Protein AF-A0AAV0EWH0-F1 (afdb_monomer_lite)

Foldseek 3Di:
DQACVPDPDNFNLVVWAFAAKEKEKEADDDPVVVVVVVVVVCVVPVVRYDPVDPPRYYYHYYRHDDPPDRMDMDMDTDIPRCVVVVVVD

Structure (mmCIF, N/CA/C/O backbone):
data_AF-A0AAV0EWH0-F1
#
_entry.id   AF-A0AAV0EWH0-F1
#
loop_
_atom_site.group_PDB
_atom_site.id
_atom_site.type_symbol
_atom_site.label_atom_id
_atom_site.label_alt_id
_atom_site.label_comp_id
_atom_site.label_asym_id
_atom_site.label_entity_id
_atom_site.label_seq_id
_atom_site.pdbx_PDB_ins_code
_atom_site.Cartn_x
_atom_site.Cartn_y
_atom_site.Cartn_z
_atom_site.occupancy
_atom_site.B_iso_or_equiv
_atom_site.auth_seq_id
_atom_site.auth_comp_id
_atom_site.auth_asym_id
_atom_site.auth_atom_id
_atom_site.pdbx_PDB_model_num
ATOM 1 N N . MET A 1 1 ? -1.965 -5.260 5.114 1.00 76.00 1 MET A N 1
ATOM 2 C CA . MET A 1 1 ? -1.853 -4.304 3.991 1.00 76.00 1 MET A CA 1
ATOM 3 C C . MET A 1 1 ? -0.683 -4.651 3.079 1.00 76.00 1 MET A C 1
ATOM 5 O O . MET A 1 1 ? -0.924 -5.046 1.954 1.00 76.00 1 MET A O 1
ATOM 9 N N . TRP A 1 2 ? 0.558 -4.590 3.562 1.00 79.75 2 TRP A N 1
ATOM 10 C CA . TRP A 1 2 ? 1.782 -4.727 2.752 1.00 79.75 2 TRP A CA 1
ATOM 11 C C . TRP A 1 2 ? 2.213 -6.166 2.415 1.00 79.75 2 TRP A C 1
ATOM 13 O O . TRP A 1 2 ? 3.348 -6.393 2.014 1.00 79.75 2 TRP A O 1
ATOM 23 N N . ASP A 1 3 ? 1.318 -7.138 2.585 1.00 86.44 3 ASP A N 1
ATOM 24 C CA . ASP A 1 3 ? 1.566 -8.524 2.175 1.00 86.44 3 ASP A CA 1
ATOM 25 C C . ASP A 1 3 ? 0.995 -8.726 0.770 1.00 86.44 3 ASP A C 1
ATOM 27 O O . ASP A 1 3 ? -0.160 -8.375 0.522 1.00 86.44 3 ASP A O 1
ATOM 31 N N . SER A 1 4 ? 1.792 -9.330 -0.111 1.00 85.00 4 SER A N 1
ATOM 32 C CA . SER A 1 4 ? 1.398 -9.830 -1.433 1.00 85.00 4 SER A CA 1
ATOM 33 C C . SER A 1 4 ? 0.034 -10.536 -1.458 1.00 85.00 4 SER A C 1
ATOM 35 O O . SER A 1 4 ? -0.742 -10.321 -2.382 1.00 85.00 4 SER A O 1
ATOM 37 N N . LYS A 1 5 ? -0.319 -11.305 -0.418 1.00 89.44 5 LYS A N 1
ATOM 38 C CA . LYS A 1 5 ? -1.598 -12.035 -0.332 1.00 89.44 5 LYS A CA 1
ATOM 39 C C . LYS A 1 5 ? -2.825 -11.131 -0.204 1.00 89.44 5 LYS A C 1
ATOM 41 O O . LYS A 1 5 ? -3.936 -11.586 -0.443 1.00 89.44 5 LYS A O 1
ATOM 46 N N . ASN A 1 6 ? -2.636 -9.871 0.191 1.00 91.38 6 ASN A N 1
ATOM 47 C CA . ASN A 1 6 ? -3.710 -8.881 0.285 1.00 91.38 6 ASN A CA 1
ATOM 48 C C . ASN A 1 6 ? -3.866 -8.055 -1.003 1.00 91.38 6 ASN A C 1
ATOM 50 O O . ASN A 1 6 ? -4.719 -7.168 -1.051 1.00 91.38 6 ASN A O 1
ATOM 54 N N . MET A 1 7 ? -3.033 -8.291 -2.023 1.00 92.50 7 MET A N 1
ATOM 55 C CA . MET A 1 7 ? -3.105 -7.566 -3.287 1.00 92.50 7 MET A CA 1
ATOM 56 C C . MET A 1 7 ? -4.205 -8.149 -4.171 1.00 92.50 7 MET A C 1
ATOM 58 O O . MET A 1 7 ? -4.289 -9.354 -4.376 1.00 92.50 7 MET A O 1
ATOM 62 N N . MET A 1 8 ? -5.026 -7.268 -4.740 1.00 94.38 8 MET A N 1
ATOM 63 C CA . MET A 1 8 ? -6.061 -7.651 -5.712 1.00 94.38 8 MET A CA 1
ATOM 64 C C . MET A 1 8 ? -5.487 -7.890 -7.116 1.00 94.38 8 MET A C 1
ATOM 66 O O . MET A 1 8 ? -6.151 -8.451 -7.981 1.00 94.38 8 MET A O 1
ATOM 70 N N . CYS A 1 9 ? -4.254 -7.438 -7.351 1.00 91.75 9 CYS A N 1
ATOM 71 C CA . CYS A 1 9 ? -3.504 -7.670 -8.574 1.00 91.75 9 CYS A CA 1
ATOM 72 C C . CYS A 1 9 ? -2.555 -8.853 -8.356 1.00 91.75 9 CYS A C 1
ATOM 74 O O . CYS A 1 9 ? -1.839 -8.881 -7.355 1.00 91.75 9 CYS A O 1
ATOM 76 N N . ALA A 1 10 ? -2.522 -9.806 -9.290 1.00 92.12 10 ALA A N 1
ATOM 77 C CA . ALA A 1 10 ? -1.700 -11.013 -9.196 1.00 92.12 10 ALA A CA 1
ATOM 78 C C . ALA A 1 10 ? -0.211 -10.752 -9.516 1.00 92.12 10 ALA A C 1
ATOM 80 O O . ALA A 1 10 ? 0.382 -11.470 -10.320 1.00 92.12 10 ALA A O 1
ATOM 81 N N . ALA A 1 11 ? 0.389 -9.738 -8.896 1.00 90.81 11 ALA A N 1
ATOM 82 C CA . ALA A 1 11 ? 1.798 -9.369 -9.016 1.00 90.81 11 ALA A CA 1
ATOM 83 C C . ALA A 1 11 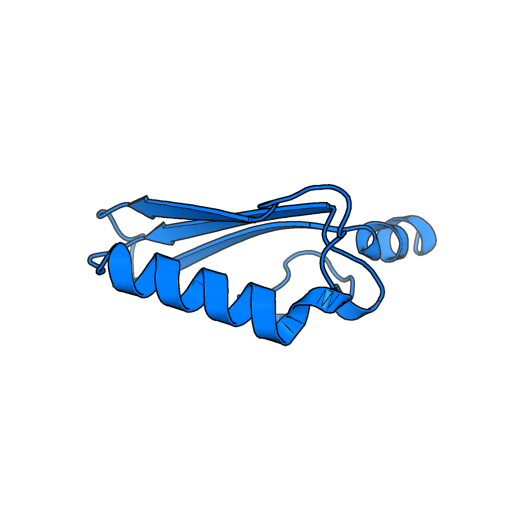? 2.438 -9.297 -7.624 1.00 90.81 11 ALA A C 1
ATOM 85 O O . ALA A 1 11 ? 1.785 -8.871 -6.667 1.00 90.81 11 ALA A O 1
ATOM 86 N N . ASP A 1 12 ? 3.706 -9.698 -7.499 1.00 91.44 12 ASP A N 1
ATOM 87 C CA . ASP A 1 12 ? 4.412 -9.563 -6.222 1.00 91.44 12 ASP A CA 1
ATOM 88 C C . ASP A 1 12 ? 5.005 -8.147 -6.090 1.00 91.44 12 ASP A C 1
ATOM 90 O O . ASP A 1 12 ? 5.936 -7.792 -6.823 1.00 91.44 12 ASP A O 1
ATOM 94 N N . PRO A 1 13 ? 4.531 -7.314 -5.142 1.00 90.94 13 PRO A N 1
ATOM 95 C CA . PRO A 1 13 ? 5.053 -5.962 -4.957 1.00 90.94 13 PRO A CA 1
ATOM 96 C C . PRO A 1 13 ? 6.544 -5.923 -4.593 1.00 90.94 13 PRO A C 1
ATOM 98 O O . PRO A 1 13 ? 7.179 -4.889 -4.791 1.00 90.94 13 PRO A O 1
ATOM 101 N N . ARG A 1 14 ? 7.117 -7.029 -4.091 1.00 91.50 14 ARG A N 1
ATOM 102 C CA . ARG A 1 14 ? 8.539 -7.138 -3.721 1.00 91.50 14 ARG A CA 1
ATOM 103 C C . ARG A 1 14 ? 9.471 -7.238 -4.927 1.00 91.50 14 ARG A C 1
ATOM 105 O O . ARG A 1 14 ? 10.656 -6.957 -4.789 1.00 91.50 14 ARG A O 1
ATOM 112 N N . HIS A 1 15 ? 8.958 -7.599 -6.104 1.00 94.31 15 HIS A N 1
ATOM 113 C CA . HIS A 1 15 ? 9.730 -7.599 -7.353 1.00 94.31 15 HIS A CA 1
ATOM 114 C C . HIS A 1 15 ? 9.795 -6.215 -8.019 1.00 94.31 15 HIS A C 1
ATOM 116 O O . HIS A 1 15 ? 10.379 -6.058 -9.091 1.00 94.31 15 HIS A O 1
ATOM 122 N N . GLY A 1 16 ? 9.196 -5.198 -7.397 1.00 94.50 16 GLY A N 1
ATOM 123 C CA . GLY A 1 16 ? 9.228 -3.820 -7.863 1.00 94.50 16 GLY A CA 1
ATOM 124 C C . GLY A 1 16 ? 9.509 -2.834 -6.737 1.00 94.50 16 GLY A C 1
ATOM 125 O O . GLY A 1 16 ? 9.931 -3.189 -5.638 1.00 94.50 16 GLY A O 1
ATOM 126 N N . ARG A 1 17 ? 9.258 -1.560 -7.033 1.00 96.62 17 ARG A N 1
ATOM 127 C CA . ARG A 1 17 ? 9.260 -0.471 -6.055 1.00 96.62 17 ARG A CA 1
ATOM 128 C C . ARG A 1 17 ? 7.967 0.320 -6.176 1.00 96.62 17 ARG A C 1
ATOM 130 O O . ARG A 1 17 ? 7.440 0.495 -7.277 1.00 96.62 17 ARG A O 1
ATOM 137 N N . TYR A 1 18 ? 7.457 0.797 -5.050 1.00 96.69 18 TYR A N 1
ATOM 138 C CA . TYR A 1 18 ? 6.350 1.739 -5.011 1.00 96.69 18 TYR A CA 1
ATOM 139 C C . TYR A 1 18 ? 6.834 3.121 -5.443 1.00 96.69 18 TYR A C 1
ATOM 141 O O . TYR A 1 18 ? 7.753 3.681 -4.843 1.00 96.69 18 TYR A O 1
ATOM 149 N N . LEU A 1 19 ? 6.194 3.659 -6.480 1.00 97.44 19 LEU A N 1
ATOM 150 C CA . LEU A 1 19 ? 6.317 5.053 -6.893 1.00 97.44 19 LEU A CA 1
ATOM 151 C C . LEU A 1 19 ? 5.571 5.933 -5.892 1.00 97.44 19 LEU A C 1
ATOM 153 O O . LEU A 1 19 ? 6.152 6.835 -5.301 1.00 97.44 19 LEU A O 1
ATOM 157 N N . THR A 1 20 ? 4.298 5.611 -5.662 1.00 96.31 20 THR A N 1
ATOM 158 C CA . THR A 1 20 ? 3.437 6.232 -4.654 1.00 96.31 20 THR A CA 1
ATOM 159 C C . THR A 1 20 ? 2.498 5.190 -4.056 1.00 96.31 20 THR A C 1
ATOM 161 O O . THR A 1 20 ? 2.204 4.163 -4.678 1.00 96.31 20 THR A O 1
ATOM 164 N N . ALA A 1 21 ? 2.012 5.439 -2.844 1.00 95.56 21 ALA A N 1
ATOM 165 C CA . ALA A 1 21 ? 1.002 4.599 -2.218 1.00 95.56 21 ALA A CA 1
ATOM 166 C C . ALA A 1 21 ? 0.019 5.415 -1.370 1.00 95.56 21 ALA A C 1
ATOM 168 O O . ALA A 1 21 ? 0.349 6.473 -0.836 1.00 95.56 21 ALA A O 1
ATOM 169 N N . SER A 1 22 ? -1.198 4.902 -1.223 1.00 95.56 22 SER A N 1
ATOM 170 C CA . SER A 1 22 ? -2.225 5.465 -0.353 1.00 95.56 22 SER A CA 1
ATOM 171 C C . SER A 1 22 ? -2.855 4.372 0.501 1.00 95.56 22 SER A C 1
ATOM 173 O O . SER A 1 22 ? -3.205 3.301 -0.001 1.00 95.56 22 SER A O 1
ATOM 175 N N . ALA A 1 23 ? -2.992 4.645 1.794 1.00 95.88 23 ALA A N 1
ATOM 176 C CA . ALA A 1 23 ? -3.626 3.779 2.774 1.00 95.88 23 ALA A CA 1
ATOM 177 C C . ALA A 1 23 ? -4.827 4.509 3.386 1.00 95.88 23 ALA A C 1
ATOM 179 O O . ALA A 1 23 ? -4.668 5.446 4.164 1.00 95.88 23 ALA A O 1
ATOM 180 N N . MET A 1 24 ? -6.034 4.074 3.032 1.00 96.06 24 MET A N 1
ATOM 181 C CA . MET A 1 24 ? -7.274 4.628 3.571 1.00 96.06 24 MET A CA 1
ATOM 182 C C . MET A 1 24 ? -7.797 3.713 4.666 1.00 96.06 24 MET A C 1
ATOM 184 O O . MET A 1 24 ? -8.188 2.575 4.397 1.00 96.06 24 MET A O 1
ATOM 188 N N . PHE A 1 25 ? -7.828 4.205 5.892 1.00 96.69 25 PHE A N 1
ATOM 189 C CA . PHE A 1 25 ? -8.336 3.480 7.040 1.00 96.69 25 PHE A CA 1
ATOM 190 C C . PHE A 1 25 ? -9.764 3.914 7.365 1.00 96.69 25 PHE A C 1
ATOM 192 O O . PHE A 1 25 ? -10.137 5.076 7.209 1.00 96.69 25 PHE A O 1
ATOM 199 N N . ARG A 1 26 ? -10.590 2.960 7.795 1.00 97.38 26 ARG A N 1
ATOM 200 C CA . ARG A 1 26 ? -11.999 3.175 8.127 1.00 97.38 26 ARG A CA 1
ATOM 201 C C . ARG A 1 26 ? -12.342 2.557 9.476 1.00 97.38 26 ARG A C 1
ATOM 203 O O . ARG A 1 26 ? -11.938 1.424 9.730 1.00 97.38 26 ARG A O 1
ATOM 210 N N . GLY A 1 27 ? -13.123 3.267 10.286 1.00 96.38 27 GLY A N 1
ATOM 211 C CA . GLY A 1 27 ? -13.479 2.903 11.662 1.00 96.38 27 GLY A CA 1
ATOM 212 C C . GLY A 1 27 ? -12.856 3.851 12.692 1.00 96.38 27 GLY A C 1
ATOM 213 O O . GLY A 1 27 ? -12.006 4.671 12.355 1.00 96.38 27 GLY A O 1
ATOM 214 N N . LYS A 1 28 ? -13.282 3.749 13.956 1.00 93.88 28 LYS A N 1
ATOM 215 C CA . LYS A 1 28 ? -12.761 4.594 15.044 1.00 93.88 28 LYS A CA 1
ATOM 216 C C . LYS A 1 28 ? -11.316 4.212 15.367 1.00 93.88 28 LYS A C 1
ATOM 218 O O . LYS A 1 28 ? -11.082 3.118 15.873 1.00 93.88 28 LYS A O 1
ATOM 223 N N . MET A 1 29 ? -10.373 5.111 15.104 1.00 93.56 29 MET A N 1
ATOM 224 C CA . MET A 1 29 ? -8.947 4.892 15.357 1.00 93.56 29 MET A CA 1
ATOM 225 C C . MET A 1 29 ? -8.211 6.197 15.642 1.00 93.56 29 MET A C 1
ATOM 227 O O . MET A 1 29 ? -8.644 7.272 15.229 1.00 93.56 29 MET A O 1
ATOM 231 N N . SER A 1 30 ? -7.080 6.095 16.336 1.00 94.56 30 SER A N 1
ATOM 232 C CA . SER A 1 30 ? -6.193 7.228 16.575 1.00 94.56 30 SER A CA 1
ATOM 233 C C . SER A 1 30 ? -5.421 7.566 15.301 1.00 94.56 30 SER A C 1
ATOM 235 O O . SER A 1 30 ? -4.663 6.743 14.788 1.00 94.56 30 SER A O 1
ATOM 237 N N . THR A 1 31 ? -5.572 8.793 14.801 1.00 93.69 31 THR A N 1
ATOM 238 C CA . THR A 1 31 ? -4.788 9.292 13.657 1.00 93.69 31 THR A CA 1
ATOM 239 C C . THR A 1 31 ? -3.288 9.245 13.939 1.00 93.69 31 THR A C 1
ATOM 241 O O . THR A 1 31 ? -2.511 8.866 13.069 1.00 93.69 31 THR A O 1
ATOM 244 N N . LYS A 1 32 ? -2.887 9.523 15.185 1.00 94.12 32 LYS A N 1
ATOM 245 C CA . LYS A 1 32 ? -1.493 9.432 15.631 1.00 94.12 32 LYS A CA 1
ATOM 246 C C . LYS A 1 32 ? -0.928 8.017 15.473 1.00 94.12 32 LYS A C 1
ATOM 248 O O . LYS A 1 32 ? 0.161 7.858 14.935 1.00 94.12 32 LYS A O 1
ATOM 253 N N . GLU A 1 33 ? -1.661 6.999 15.923 1.00 93.62 33 GLU A N 1
ATOM 254 C CA . GLU A 1 33 ? -1.207 5.603 15.819 1.00 93.62 33 GLU A CA 1
ATOM 255 C C . GLU A 1 33 ? -1.086 5.171 14.354 1.00 93.62 33 GLU A C 1
ATOM 257 O O . GLU A 1 33 ? -0.123 4.502 13.977 1.00 93.62 33 GLU A O 1
ATOM 262 N N . VAL A 1 34 ? -2.036 5.590 13.510 1.00 94.25 34 VAL A N 1
ATOM 263 C CA . VAL A 1 34 ? -1.994 5.341 12.064 1.00 94.25 34 VAL A CA 1
ATOM 264 C C . VAL A 1 34 ? -0.722 5.927 11.453 1.00 94.25 34 VAL A C 1
ATOM 266 O O . VAL A 1 34 ? 0.000 5.213 10.756 1.00 94.25 34 VAL A O 1
ATOM 269 N N . ASP A 1 35 ? -0.411 7.188 11.742 1.00 91.62 35 ASP A N 1
ATOM 270 C CA . ASP A 1 35 ? 0.765 7.855 11.181 1.00 91.62 35 ASP A CA 1
ATOM 271 C C . ASP A 1 35 ? 2.078 7.219 11.669 1.00 91.62 35 ASP A C 1
ATOM 273 O O . ASP A 1 35 ? 2.963 6.930 10.858 1.00 91.62 35 ASP A O 1
ATOM 277 N N . GLU A 1 36 ? 2.188 6.899 12.962 1.00 94.25 36 GLU A N 1
ATOM 278 C CA . GLU A 1 36 ? 3.354 6.205 13.530 1.00 94.25 36 GLU A CA 1
ATOM 279 C C . GLU A 1 36 ? 3.573 4.830 12.881 1.00 94.25 36 GLU A C 1
ATOM 281 O O . GLU A 1 36 ? 4.697 4.473 12.507 1.00 94.25 36 GLU A O 1
ATOM 286 N N . HIS A 1 37 ? 2.506 4.048 12.688 1.00 92.88 37 HIS A N 1
ATOM 287 C CA . HIS A 1 37 ? 2.597 2.756 12.013 1.00 92.88 37 HIS A CA 1
ATOM 288 C C . HIS A 1 37 ? 3.008 2.892 10.545 1.00 92.88 37 HIS A C 1
ATOM 290 O O . HIS A 1 37 ? 3.833 2.108 10.067 1.00 92.88 37 HIS A O 1
ATOM 296 N N . MET A 1 38 ? 2.480 3.885 9.829 1.00 94.19 38 MET A N 1
ATOM 297 C CA . MET A 1 38 ? 2.797 4.102 8.417 1.00 94.19 38 MET A CA 1
ATOM 298 C C . MET A 1 38 ? 4.241 4.561 8.204 1.00 94.19 38 MET A C 1
ATOM 300 O O . MET A 1 38 ? 4.883 4.111 7.249 1.00 94.19 38 MET A O 1
ATOM 304 N N . ILE A 1 39 ? 4.779 5.386 9.104 1.00 92.81 39 ILE A N 1
ATOM 305 C CA . ILE A 1 39 ? 6.199 5.765 9.107 1.00 92.81 39 ILE A CA 1
AT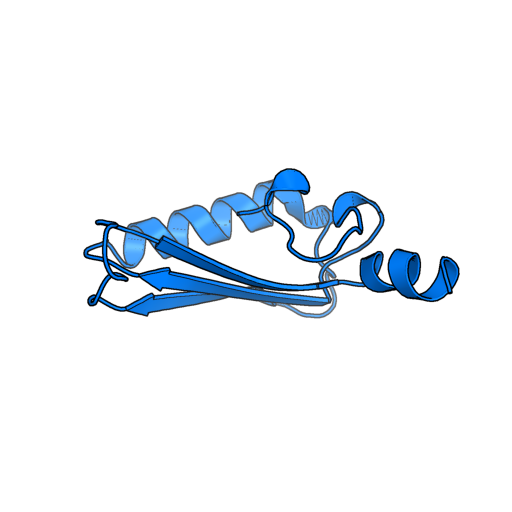OM 306 C C . ILE A 1 39 ? 7.073 4.541 9.395 1.00 92.81 39 ILE A C 1
ATOM 308 O O . ILE A 1 39 ? 8.027 4.267 8.668 1.00 92.81 39 ILE A O 1
ATOM 312 N N . ASN A 1 40 ? 6.720 3.750 10.411 1.00 93.62 40 ASN A N 1
ATOM 313 C CA . ASN A 1 40 ? 7.469 2.545 10.766 1.00 93.62 40 ASN A CA 1
ATOM 314 C C . ASN A 1 40 ? 7.538 1.532 9.618 1.00 93.62 40 ASN A C 1
ATOM 316 O O . ASN A 1 40 ? 8.584 0.919 9.397 1.00 93.62 40 ASN A O 1
ATOM 320 N N . VAL A 1 41 ? 6.444 1.350 8.875 1.00 91.44 41 VAL A N 1
ATOM 321 C CA . VAL A 1 41 ? 6.434 0.461 7.710 1.00 91.44 41 VAL A CA 1
ATOM 322 C C . VAL A 1 41 ? 7.339 0.989 6.603 1.00 91.44 41 VAL A C 1
ATOM 324 O O . VAL A 1 41 ? 8.122 0.204 6.069 1.00 91.44 41 VAL A O 1
ATOM 327 N N . GLN A 1 42 ? 7.259 2.281 6.277 1.00 90.00 42 GLN A N 1
ATOM 328 C CA . GLN A 1 42 ? 8.125 2.895 5.267 1.00 90.00 42 GLN A CA 1
ATOM 329 C C . GLN A 1 42 ? 9.601 2.754 5.637 1.00 90.00 42 GLN A C 1
ATOM 331 O O . GLN A 1 42 ? 10.389 2.306 4.813 1.00 90.00 42 GLN A O 1
ATOM 336 N N . ASN A 1 43 ? 9.963 3.028 6.892 1.00 91.81 43 ASN A N 1
ATOM 337 C CA . ASN A 1 43 ? 11.345 2.924 7.357 1.00 91.81 43 ASN A CA 1
ATOM 338 C C . ASN A 1 43 ? 11.873 1.485 7.297 1.00 91.81 43 ASN A C 1
ATOM 340 O O . ASN A 1 43 ? 12.985 1.256 6.829 1.00 91.81 43 ASN A O 1
ATOM 344 N N . LYS A 1 44 ? 11.072 0.499 7.726 1.00 92.56 44 LYS A N 1
ATOM 345 C CA . LYS A 1 44 ? 11.460 -0.924 7.684 1.00 92.56 44 LYS A CA 1
ATOM 346 C C . LYS A 1 44 ? 11.596 -1.475 6.265 1.00 92.56 44 LYS A C 1
ATOM 348 O O . LYS A 1 44 ? 12.326 -2.436 6.059 1.00 92.56 44 LYS A O 1
ATOM 353 N N . ASN A 1 45 ? 10.872 -0.897 5.311 1.00 91.50 45 ASN A N 1
ATOM 354 C CA . ASN A 1 45 ? 10.756 -1.387 3.938 1.00 91.50 45 ASN A CA 1
ATOM 355 C C . ASN A 1 45 ? 11.272 -0.358 2.926 1.00 91.50 45 ASN A C 1
ATOM 357 O O . ASN A 1 45 ? 10.834 -0.368 1.779 1.00 91.50 45 ASN A O 1
ATOM 361 N N . SER A 1 46 ? 12.173 0.537 3.341 1.00 91.62 46 SER A N 1
ATOM 362 C CA . SER A 1 46 ? 12.588 1.711 2.563 1.00 91.62 46 SER A CA 1
ATOM 363 C C . SER A 1 46 ? 13.119 1.355 1.174 1.00 91.62 46 SER A C 1
ATOM 365 O O . SER A 1 46 ? 12.848 2.068 0.215 1.00 91.62 46 SER A O 1
ATOM 367 N N . SER A 1 47 ? 13.775 0.199 1.032 1.00 93.81 47 SER A N 1
ATOM 368 C CA . SER A 1 47 ? 14.273 -0.329 -0.245 1.00 93.81 47 SER A CA 1
ATOM 369 C C . SER A 1 47 ? 13.182 -0.619 -1.286 1.00 93.81 47 SER A C 1
ATOM 371 O O . SER A 1 47 ? 13.472 -0.642 -2.486 1.00 93.81 47 SER A O 1
ATOM 373 N N . TYR A 1 48 ? 11.937 -0.826 -0.850 1.00 94.38 48 TYR A N 1
ATOM 374 C CA . TYR A 1 48 ? 10.777 -1.058 -1.713 1.00 94.38 48 TYR A CA 1
ATOM 375 C C . TYR A 1 48 ? 10.060 0.235 -2.120 1.00 94.38 48 TYR A C 1
ATOM 377 O O . TYR A 1 48 ? 9.103 0.175 -2.890 1.00 94.38 48 TYR A O 1
ATOM 385 N N . PHE A 1 49 ? 10.503 1.401 -1.648 1.00 95.50 49 PHE A N 1
ATOM 386 C CA . PHE A 1 49 ? 9.988 2.707 -2.060 1.00 95.50 49 PHE A CA 1
ATOM 387 C C . PHE A 1 49 ? 11.041 3.436 -2.891 1.00 95.50 49 PHE A C 1
ATOM 389 O O . PHE A 1 49 ? 12.244 3.277 -2.688 1.00 95.50 49 PHE A O 1
ATOM 396 N N . VAL A 1 50 ? 10.606 4.220 -3.875 1.00 97.12 50 VAL A N 1
ATOM 397 C CA . VAL A 1 50 ? 11.541 5.066 -4.622 1.00 97.12 50 VAL A CA 1
ATOM 398 C C . VAL A 1 50 ? 12.021 6.239 -3.769 1.00 97.12 50 VAL A C 1
ATOM 400 O O . VAL A 1 50 ? 11.226 6.921 -3.135 1.00 97.12 50 VAL A O 1
ATOM 403 N N . GLU A 1 51 ? 13.327 6.492 -3.781 1.00 95.19 51 GLU A N 1
ATOM 404 C CA . GLU A 1 51 ? 13.962 7.540 -2.966 1.00 95.19 51 GLU A CA 1
ATOM 405 C C . GLU A 1 51 ? 13.782 8.956 -3.535 1.00 95.19 51 GLU A C 1
ATOM 407 O O . GLU A 1 51 ? 13.824 9.939 -2.803 1.00 95.19 51 GLU A O 1
ATOM 412 N N . TRP A 1 52 ? 13.548 9.064 -4.844 1.00 95.81 52 TRP A N 1
ATOM 413 C CA . TRP A 1 52 ? 13.439 10.339 -5.558 1.00 95.81 52 TRP A CA 1
ATOM 414 C C . TRP A 1 52 ? 12.035 10.964 -5.494 1.00 95.81 52 TRP A C 1
ATOM 416 O O . TRP A 1 52 ? 11.867 12.111 -5.903 1.00 95.81 52 TRP A O 1
ATOM 426 N N . ILE A 1 53 ? 11.035 10.248 -4.957 1.00 96.19 53 ILE A N 1
ATOM 427 C CA . ILE A 1 53 ? 9.746 10.830 -4.551 1.00 96.19 53 ILE A CA 1
ATOM 428 C C . ILE A 1 53 ? 9.705 10.841 -3.018 1.00 96.19 53 ILE A C 1
ATOM 430 O O . ILE A 1 53 ? 9.374 9.821 -2.409 1.00 96.19 53 ILE A O 1
ATOM 434 N N . PRO A 1 54 ? 10.024 11.967 -2.360 1.00 93.38 54 PRO A N 1
ATOM 435 C CA . PRO A 1 54 ? 9.979 12.037 -0.906 1.00 93.38 54 PRO A CA 1
ATOM 436 C C . PRO A 1 54 ? 8.534 11.943 -0.403 1.00 93.38 54 PRO A C 1
ATOM 438 O O . PRO A 1 54 ? 7.616 12.488 -1.016 1.00 93.38 54 PRO A O 1
ATOM 441 N N . ASN A 1 55 ? 8.333 11.303 0.754 1.00 91.44 55 ASN A N 1
ATOM 442 C CA . ASN A 1 55 ? 7.022 11.185 1.410 1.00 91.44 55 ASN A CA 1
ATOM 443 C C . ASN A 1 55 ? 5.915 10.662 0.468 1.00 91.44 55 ASN A C 1
ATOM 445 O O . ASN A 1 55 ? 4.797 11.190 0.442 1.00 91.44 55 ASN A O 1
ATOM 449 N N . ASN A 1 56 ? 6.239 9.643 -0.330 1.00 94.62 56 ASN A N 1
ATOM 450 C CA . ASN A 1 56 ? 5.388 9.110 -1.396 1.00 94.62 56 ASN A CA 1
ATOM 451 C C . ASN A 1 56 ? 4.225 8.224 -0.924 1.00 94.62 56 ASN A C 1
ATOM 453 O O . ASN A 1 56 ? 3.454 7.727 -1.750 1.00 94.62 56 ASN A O 1
ATOM 457 N N . VAL A 1 57 ? 4.075 8.039 0.386 1.00 94.69 57 VAL A N 1
ATOM 458 C CA . VAL A 1 57 ? 2.951 7.326 0.987 1.00 94.69 57 VAL A CA 1
ATOM 459 C C . VAL A 1 57 ? 2.065 8.303 1.748 1.00 94.69 57 VAL A C 1
ATOM 461 O O . VAL A 1 57 ? 2.551 9.107 2.545 1.00 94.69 57 VAL A O 1
ATOM 464 N N . LYS A 1 58 ? 0.752 8.221 1.526 1.00 94.88 58 LYS A N 1
ATOM 465 C CA . LYS A 1 58 ? -0.249 8.998 2.266 1.00 94.88 58 LYS A CA 1
ATOM 466 C C . LYS A 1 58 ? -1.221 8.090 3.009 1.00 94.88 58 LYS A C 1
ATOM 468 O O . LYS A 1 58 ? -1.652 7.067 2.485 1.00 94.88 58 LYS A O 1
ATOM 473 N N . SER A 1 59 ? -1.562 8.481 4.228 1.00 95.06 59 SER A N 1
ATOM 474 C CA . SER A 1 59 ? -2.598 7.874 5.062 1.00 95.06 59 SER A CA 1
ATOM 475 C C . SER A 1 59 ? -3.832 8.774 5.101 1.00 95.06 59 SER A C 1
ATOM 477 O O . SER A 1 59 ? -3.728 9.999 5.038 1.00 95.06 59 SER A O 1
ATOM 479 N N . SER A 1 60 ? -5.013 8.174 5.218 1.00 95.56 60 SER A N 1
ATOM 480 C CA . SER A 1 60 ? -6.246 8.882 5.567 1.00 95.56 60 SER A CA 1
ATOM 481 C C . SER A 1 60 ? -7.101 8.037 6.504 1.00 95.56 60 SER A C 1
ATOM 483 O O . SER A 1 60 ? -7.017 6.809 6.489 1.00 95.56 60 SER A O 1
ATOM 485 N N . VAL A 1 61 ? -7.920 8.690 7.328 1.00 96.62 61 VAL A N 1
ATOM 486 C CA . VAL A 1 61 ? -8.803 8.034 8.300 1.00 96.62 61 VAL A CA 1
ATOM 487 C C . VAL A 1 61 ? -10.231 8.528 8.094 1.00 96.62 61 VAL A C 1
ATOM 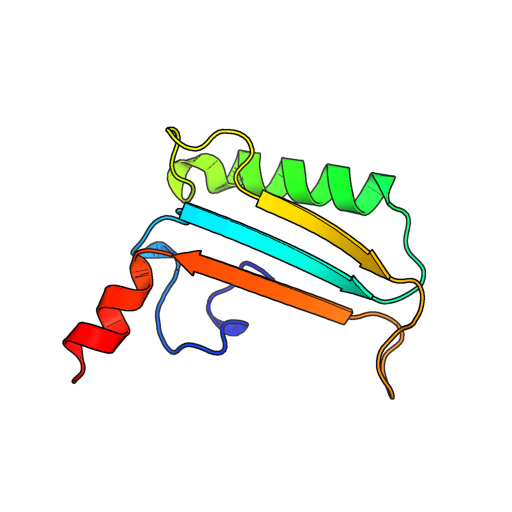489 O O . VAL A 1 61 ? -10.469 9.724 7.951 1.00 96.62 61 VAL A O 1
ATOM 492 N N . CYS A 1 62 ? -11.182 7.598 8.065 1.00 96.00 62 CYS A N 1
ATOM 493 C CA . CYS A 1 62 ? -12.612 7.868 7.999 1.00 96.00 62 CYS A CA 1
ATOM 494 C C . CYS A 1 62 ? -13.327 7.151 9.148 1.00 96.00 62 CYS A C 1
ATOM 496 O O . CYS A 1 62 ? -13.275 5.926 9.246 1.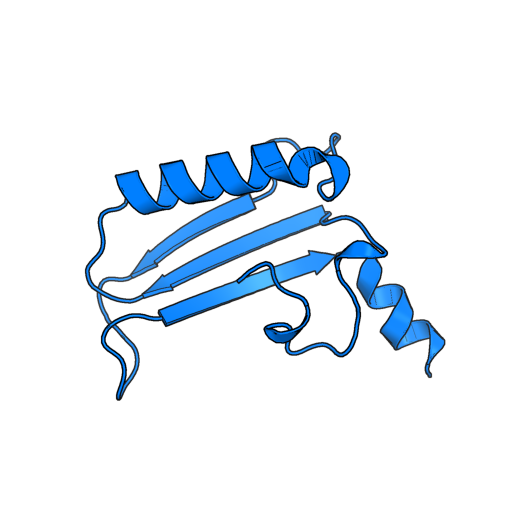00 96.00 62 CYS A O 1
ATOM 498 N N . ASP A 1 63 ? -14.066 7.890 9.972 1.00 95.50 63 ASP A N 1
ATOM 499 C CA . ASP A 1 63 ? -14.711 7.331 11.169 1.00 95.50 63 ASP A CA 1
ATOM 500 C C . ASP A 1 63 ? -15.825 6.315 10.868 1.00 95.50 63 ASP A C 1
ATOM 502 O O . ASP A 1 63 ? -16.213 5.542 11.744 1.00 95.50 63 ASP A O 1
ATOM 506 N N . ILE A 1 64 ? -16.344 6.291 9.634 1.00 96.62 64 ILE A N 1
ATOM 507 C CA . ILE A 1 64 ? -17.455 5.424 9.225 1.00 96.62 64 ILE A CA 1
ATOM 508 C C . ILE A 1 64 ? -16.907 4.094 8.673 1.00 96.62 64 ILE A C 1
ATOM 510 O O . ILE A 1 64 ? -16.383 4.073 7.546 1.00 96.62 64 ILE A O 1
ATOM 514 N N . PRO A 1 65 ? -17.059 2.964 9.393 1.00 97.00 65 PRO A N 1
ATOM 515 C CA . PRO A 1 65 ? -16.609 1.660 8.917 1.00 97.00 65 PRO A CA 1
ATOM 516 C C . PRO A 1 65 ? -17.521 1.100 7.806 1.00 97.00 65 PRO A C 1
ATOM 518 O O . PRO A 1 65 ? -18.648 1.570 7.615 1.00 97.00 65 PRO A O 1
ATOM 521 N N . PRO A 1 66 ? -17.059 0.101 7.034 1.00 96.81 66 PRO A N 1
ATOM 522 C CA . PRO A 1 66 ? -17.913 -0.623 6.096 1.00 96.81 66 PRO A CA 1
ATOM 523 C C . PRO A 1 66 ? -18.894 -1.563 6.821 1.00 96.81 66 PRO A C 1
ATOM 525 O O . PRO A 1 66 ? -18.724 -1.899 7.991 1.00 96.81 66 PRO A O 1
ATOM 528 N N . ARG A 1 67 ? -19.938 -2.015 6.115 1.00 97.00 67 ARG A N 1
ATOM 529 C CA . ARG A 1 67 ? -20.941 -2.933 6.682 1.00 97.00 67 ARG A CA 1
ATOM 530 C C . ARG A 1 67 ? -20.292 -4.261 7.092 1.00 97.00 67 ARG A C 1
ATOM 532 O O . ARG A 1 67 ? -19.544 -4.840 6.312 1.00 97.00 67 ARG A O 1
ATOM 539 N N . GLY A 1 68 ? -20.619 -4.749 8.288 1.00 96.62 68 GLY A N 1
ATOM 540 C CA . GLY A 1 68 ? -20.168 -6.053 8.790 1.00 96.62 68 GLY A CA 1
ATOM 541 C C . GLY A 1 68 ? -18.760 -6.081 9.394 1.00 96.62 68 GLY A C 1
ATOM 542 O O . GLY A 1 68 ? -18.341 -7.134 9.859 1.00 96.62 68 GLY A O 1
ATOM 543 N N . LEU A 1 69 ? -18.039 -4.953 9.426 1.00 96.94 69 LEU A N 1
ATOM 544 C CA . LEU A 1 69 ? -16.702 -4.852 10.018 1.00 96.94 69 LEU A CA 1
ATOM 545 C C . LEU A 1 69 ? -16.616 -3.636 10.947 1.00 96.94 69 LEU A C 1
ATOM 547 O O . LEU A 1 69 ? -17.225 -2.603 10.683 1.00 96.94 69 LEU A O 1
ATOM 551 N N . SER A 1 70 ? -15.833 -3.740 12.021 1.00 95.00 70 SER A N 1
ATOM 552 C CA . SER A 1 70 ? -15.554 -2.617 12.933 1.00 95.00 70 SER A CA 1
ATOM 553 C C . SER A 1 70 ? -14.451 -1.694 12.409 1.00 95.00 70 SER A C 1
ATOM 555 O O . SER A 1 70 ? -14.468 -0.494 12.681 1.00 95.00 70 SER A O 1
ATOM 557 N N . MET A 1 71 ? -13.508 -2.250 11.645 1.00 95.56 71 MET A N 1
ATOM 558 C CA . MET A 1 71 ? -12.400 -1.537 11.020 1.00 95.56 71 MET A CA 1
ATOM 559 C C . MET A 1 71 ? -12.075 -2.144 9.658 1.00 95.56 71 MET A C 1
ATOM 561 O O . MET A 1 71 ? -12.241 -3.344 9.440 1.00 95.56 71 MET A O 1
ATOM 565 N N . ALA A 1 72 ? -11.580 -1.315 8.746 1.00 95.75 72 ALA A N 1
ATOM 566 C CA . ALA A 1 72 ? -11.061 -1.765 7.464 1.00 95.75 72 ALA A CA 1
ATOM 567 C C . ALA A 1 72 ? -9.933 -0.855 6.985 1.00 95.75 72 ALA A C 1
ATOM 569 O O . ALA A 1 72 ? -9.815 0.296 7.401 1.00 95.75 72 ALA A O 1
ATOM 570 N N . SER A 1 73 ? -9.123 -1.366 6.066 1.00 95.38 73 SER A N 1
ATOM 571 C CA . SER A 1 73 ? -8.113 -0.569 5.380 1.00 95.38 73 SER A CA 1
ATOM 572 C C . SER A 1 73 ? -8.140 -0.887 3.892 1.00 95.38 73 SER A C 1
ATOM 574 O O . SER A 1 73 ? -8.306 -2.042 3.506 1.00 95.38 73 SER A O 1
ATOM 576 N N . THR A 1 74 ? -8.015 0.140 3.062 1.00 96.00 74 THR A N 1
ATOM 577 C CA . THR A 1 74 ? -7.893 0.027 1.608 1.00 96.00 74 THR A CA 1
ATOM 578 C C . THR A 1 74 ? -6.520 0.528 1.208 1.00 96.00 74 THR A C 1
ATOM 580 O O . THR A 1 74 ? -6.090 1.586 1.662 1.00 96.00 74 THR A O 1
ATOM 583 N N . PHE A 1 75 ? -5.838 -0.236 0.364 1.00 95.94 75 PHE A N 1
ATOM 584 C CA . PHE A 1 75 ? -4.516 0.102 -0.134 1.00 95.94 75 PHE A CA 1
ATOM 585 C C . PHE A 1 75 ? -4.562 0.346 -1.629 1.00 95.94 75 PHE A C 1
ATOM 587 O O . PHE A 1 75 ? -5.106 -0.465 -2.376 1.00 95.94 75 PHE A O 1
ATOM 594 N N . ILE A 1 76 ? -3.966 1.452 -2.051 1.00 96.19 76 ILE A N 1
ATOM 595 C CA . ILE A 1 76 ? -3.796 1.801 -3.453 1.00 96.19 76 ILE A CA 1
ATOM 596 C C . ILE A 1 76 ? -2.303 1.999 -3.667 1.00 96.19 76 ILE A C 1
ATOM 598 O O . ILE A 1 76 ? -1.725 2.965 -3.174 1.00 96.19 76 ILE A O 1
ATOM 602 N N . GLY A 1 77 ? -1.674 1.065 -4.373 1.00 95.50 77 GLY A N 1
ATOM 603 C CA . GLY A 1 77 ? -0.248 1.112 -4.675 1.00 95.50 77 GLY A CA 1
ATOM 604 C C . GLY A 1 77 ? -0.009 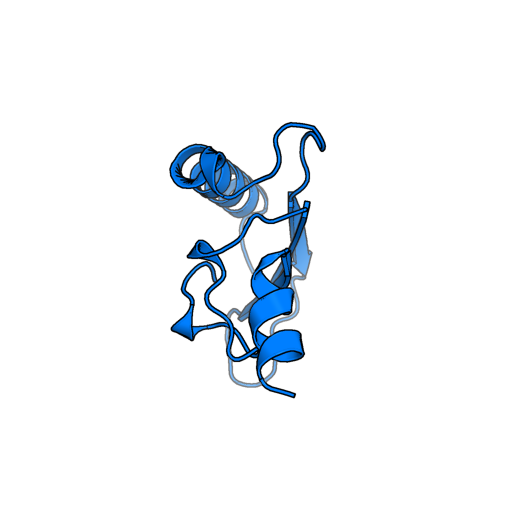1.379 -6.154 1.00 95.50 77 GLY A C 1
ATOM 605 O O . GLY A 1 77 ? -0.488 0.625 -6.998 1.00 95.50 77 GLY A O 1
ATOM 606 N N . ASN A 1 78 ? 0.779 2.406 -6.465 1.00 96.81 78 ASN A N 1
ATOM 607 C CA . ASN A 1 78 ? 1.392 2.562 -7.777 1.00 96.81 78 ASN A CA 1
ATOM 608 C C . ASN A 1 78 ? 2.796 1.945 -7.719 1.00 96.81 78 ASN A C 1
ATOM 610 O O . ASN A 1 78 ? 3.715 2.534 -7.148 1.00 96.81 78 ASN A O 1
ATOM 614 N N . SER A 1 79 ? 2.945 0.728 -8.241 1.00 97.00 79 SER A N 1
ATOM 615 C CA . SER A 1 79 ? 4.175 -0.063 -8.143 1.00 97.00 79 SER A CA 1
ATOM 616 C C . SER A 1 79 ? 4.664 -0.492 -9.517 1.00 97.00 79 SER A C 1
ATOM 618 O O . SER A 1 79 ? 3.875 -0.892 -10.371 1.00 97.00 79 SER A O 1
ATOM 620 N N . THR A 1 80 ? 5.984 -0.512 -9.701 1.00 97.50 80 THR A N 1
ATOM 621 C CA . THR A 1 80 ? 6.611 -1.050 -10.918 1.00 97.50 80 THR A CA 1
ATOM 622 C C .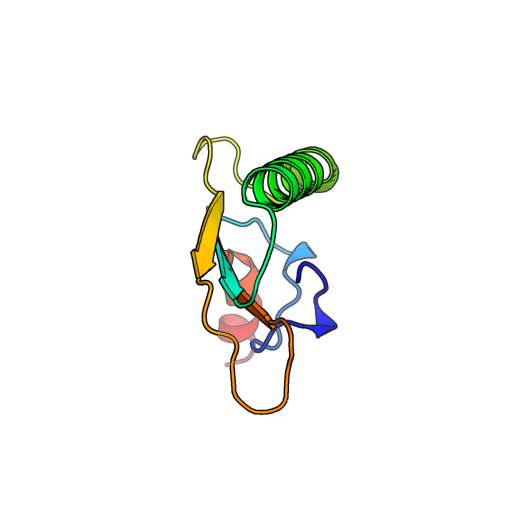 THR A 1 80 ? 6.423 -2.563 -11.073 1.00 97.50 80 THR A C 1
ATOM 624 O O . THR A 1 80 ? 6.654 -3.093 -12.158 1.00 97.50 80 THR A O 1
ATOM 627 N N . SER A 1 81 ? 5.963 -3.267 -10.030 1.00 95.88 81 SER A N 1
ATOM 628 C CA . SER A 1 81 ? 5.592 -4.692 -10.094 1.00 95.88 81 SER A CA 1
ATOM 629 C C . SER A 1 81 ? 4.441 -4.975 -11.068 1.00 95.88 81 SER A C 1
ATOM 631 O O . SER A 1 81 ? 4.321 -6.093 -11.559 1.00 95.88 81 SER A O 1
ATOM 633 N N . ILE A 1 82 ? 3.649 -3.961 -11.445 1.00 96.06 82 ILE A N 1
ATOM 634 C CA . ILE A 1 82 ? 2.561 -4.109 -12.425 1.00 96.06 82 ILE A CA 1
ATOM 635 C C . ILE A 1 82 ? 3.040 -4.639 -13.787 1.00 96.06 82 ILE A C 1
ATOM 637 O O . ILE A 1 82 ? 2.267 -5.254 -14.518 1.00 96.06 82 ILE A O 1
ATOM 641 N N . GLN A 1 83 ? 4.326 -4.467 -14.115 1.00 95.25 83 GLN A N 1
ATOM 642 C CA . GLN A 1 83 ? 4.933 -5.039 -15.319 1.00 95.25 83 GLN A CA 1
ATOM 643 C C . GLN A 1 83 ? 4.768 -6.564 -15.411 1.00 95.25 83 GLN A C 1
ATOM 645 O O . GLN A 1 83 ? 4.707 -7.095 -16.514 1.00 95.25 83 GLN A O 1
ATOM 650 N N . GLU A 1 84 ? 4.672 -7.274 -14.282 1.00 94.50 84 GLU A N 1
ATOM 651 C CA . GLU A 1 84 ? 4.433 -8.720 -14.274 1.00 94.50 84 GLU A CA 1
ATOM 652 C C . GLU A 1 84 ? 3.089 -9.080 -14.898 1.00 94.50 84 GLU A C 1
ATOM 654 O O . GLU A 1 84 ? 2.998 -10.080 -15.602 1.00 94.50 84 GLU A O 1
ATOM 659 N N . MET A 1 85 ? 2.061 -8.255 -14.682 1.00 94.19 85 MET A N 1
ATOM 660 C CA . MET A 1 85 ? 0.766 -8.449 -15.329 1.00 94.19 85 MET A CA 1
ATOM 661 C C . MET A 1 85 ? 0.870 -8.214 -16.829 1.00 94.19 85 MET A C 1
ATOM 663 O O . MET A 1 85 ? 0.382 -9.029 -17.602 1.00 94.19 85 MET A O 1
ATOM 667 N N . PHE A 1 86 ? 1.548 -7.140 -17.239 1.00 94.44 86 PHE A N 1
ATOM 668 C CA . PHE A 1 86 ? 1.720 -6.823 -18.657 1.00 94.44 86 PHE A CA 1
ATOM 669 C C . PHE A 1 86 ? 2.567 -7.856 -19.407 1.00 94.44 86 PHE A C 1
ATOM 671 O O . PHE A 1 86 ? 2.313 -8.085 -20.577 1.00 94.44 86 PHE A O 1
ATOM 678 N N . ARG A 1 87 ? 3.538 -8.505 -18.752 1.00 94.00 87 ARG A N 1
ATOM 679 C CA . ARG A 1 87 ? 4.347 -9.580 -19.357 1.00 94.00 87 ARG A CA 1
ATOM 680 C C . ARG A 1 87 ? 3.610 -10.916 -19.496 1.00 94.00 87 ARG A C 1
ATOM 682 O O . ARG A 1 87 ? 4.112 -11.794 -20.187 1.00 94.00 87 ARG A O 1
ATOM 689 N N . ARG A 1 88 ? 2.499 -11.116 -18.778 1.00 92.50 88 ARG A N 1
ATOM 690 C CA . ARG A 1 88 ? 1.687 -12.347 -18.856 1.00 92.50 88 ARG A CA 1
ATOM 691 C C . ARG A 1 88 ? 0.674 -12.325 -20.000 1.00 92.50 88 ARG A C 1
ATOM 693 O O . ARG A 1 88 ? 0.106 -13.373 -20.293 1.00 92.50 88 ARG A O 1
ATOM 700 N N . VAL A 1 89 ? 0.419 -11.147 -20.564 1.00 84.94 89 VAL A N 1
ATOM 701 C CA . VAL A 1 89 ? -0.418 -10.937 -21.751 1.00 84.94 89 VAL A CA 1
ATOM 702 C C . VAL A 1 89 ? 0.458 -11.064 -22.987 1.00 84.94 89 VAL A C 1
ATOM 704 O O . VAL A 1 89 ? 0.001 -11.725 -23.941 1.00 84.94 89 VAL A O 1
#

InterPro domains:
  IPR000217 Tubulin [PTHR11588] (1-89)
  IPR002453 Beta tubulin [PR01163] (19-37)
  IPR002453 Beta tubulin [PR01163] (37-51)
  IPR002453 Beta tubulin [PR01163] (55-78)
  IPR002453 Beta tubulin [PR01163] (85-89)
  IPR008280 Tubulin/FtsZ, C-terminal [SSF55307] (1-88)
  IPR018316 Tubulin/FtsZ, 2-layer sandwich domain [PF03953] (2-89)
  IPR037103 Tubulin/FtsZ-like, C-terminal domain [G3DSA:3.30.1330.20] (1-81)

Sequence (89 aa):
MWDSKNMMCAADPRHGRYLTASAMFRGKMSTKEVDEHMINVQNKNSSYFVEWIPNNVKSSVCDIPPRGLSMASTFIGNSTSIQEMFRRV

Organism: NCBI:txid186058

Radius of gyration: 14.08 Å; chains: 1; bounding box: 35×24×38 Å

pLDDT: mean 93.86, std 3.51, range [76.0, 97.5]

Secondary structure (DSSP, 8-state):
--SGGG-SSSS-GGGS-EEEEEEEEESS--HHHHHHHHHHHHHHTGGGB-TTSTT-EEEEEES-PPTT-S-EEEEEEEEGGGHHHHHT-